Protein AF-A0A4Q2QTJ3-F1 (afdb_monomer_lite)

Secondary structure (DSSP, 8-state):
-HHHHHHHHHHHHHHHHHHHHHHHHHHHHHHTTTSTT-------HHHHHHHHHHHHHHHHHHHH--

Radius of gyration: 16.82 Å; chains: 1; bounding box: 41×13×51 Å

Structure (mmCIF, N/CA/C/O backbone):
data_AF-A0A4Q2QTJ3-F1
#
_entry.id   AF-A0A4Q2QTJ3-F1
#
loop_
_atom_site.group_PDB
_atom_site.id
_atom_site.type_symbol
_atom_site.label_atom_id
_atom_site.label_alt_id
_atom_site.label_comp_id
_atom_site.label_asym_id
_atom_site.label_entity_id
_atom_site.label_seq_id
_atom_site.pdbx_PDB_ins_code
_atom_site.Cartn_x
_atom_site.Cartn_y
_atom_site.Cartn_z
_atom_site.occupancy
_atom_site.B_iso_or_equiv
_atom_site.auth_seq_id
_atom_site.auth_comp_id
_atom_site.auth_asym_id
_atom_site.auth_atom_id
_atom_site.pdbx_PDB_model_num
ATOM 1 N N . MET A 1 1 ? 21.928 1.353 -23.328 1.00 63.31 1 MET A N 1
ATOM 2 C CA . MET A 1 1 ? 22.149 0.821 -21.952 1.00 63.31 1 MET A CA 1
ATOM 3 C C . MET A 1 1 ? 21.482 1.703 -20.905 1.00 63.31 1 MET A C 1
ATOM 5 O O . MET A 1 1 ? 20.907 1.145 -19.980 1.00 63.31 1 MET A O 1
ATOM 9 N N . LEU A 1 2 ? 21.517 3.031 -21.066 1.00 78.25 2 LEU A N 1
ATOM 10 C CA . LEU A 1 2 ? 20.827 3.984 -20.188 1.00 78.25 2 LEU A CA 1
ATOM 11 C C . LEU A 1 2 ? 19.308 3.737 -20.116 1.00 78.25 2 LEU A C 1
ATOM 13 O O . LEU A 1 2 ? 18.764 3.676 -19.024 1.00 78.25 2 LEU A O 1
ATOM 17 N N . ASP A 1 3 ? 18.660 3.395 -21.231 1.00 78.88 3 ASP A N 1
ATOM 18 C CA . ASP A 1 3 ? 17.197 3.202 -21.289 1.00 78.88 3 ASP A CA 1
ATOM 19 C C . ASP A 1 3 ? 16.690 2.043 -20.415 1.00 78.88 3 ASP A C 1
ATOM 21 O O . ASP A 1 3 ? 15.611 2.101 -19.827 1.00 78.88 3 ASP A O 1
ATOM 25 N N . LYS A 1 4 ? 17.490 0.974 -20.289 1.00 79.31 4 LYS A N 1
ATOM 26 C CA . LYS A 1 4 ? 17.165 -0.170 -19.420 1.00 79.31 4 LYS A CA 1
ATOM 27 C C . LYS A 1 4 ? 17.314 0.187 -17.942 1.00 79.31 4 LYS A C 1
ATOM 29 O O . LYS A 1 4 ? 16.554 -0.318 -17.118 1.00 79.31 4 LYS A O 1
ATOM 34 N N . LEU A 1 5 ? 18.290 1.036 -17.615 1.00 85.12 5 LEU A N 1
ATOM 35 C CA . LEU A 1 5 ? 18.484 1.541 -16.260 1.00 85.12 5 LEU A CA 1
ATOM 36 C C . LEU A 1 5 ? 17.338 2.484 -15.880 1.00 85.12 5 LEU A C 1
ATOM 38 O O . LEU A 1 5 ? 16.740 2.303 -14.824 1.00 85.12 5 LEU A O 1
ATOM 42 N N . ASP A 1 6 ? 16.960 3.402 -16.770 1.00 84.69 6 ASP A N 1
ATOM 43 C CA . ASP A 1 6 ? 15.827 4.306 -16.563 1.00 84.69 6 ASP A CA 1
ATOM 44 C C . ASP A 1 6 ? 14.509 3.540 -16.396 1.00 84.69 6 ASP A C 1
ATOM 46 O O . ASP A 1 6 ? 13.732 3.823 -15.484 1.00 84.69 6 ASP A O 1
ATOM 50 N N . ALA A 1 7 ? 14.269 2.509 -17.213 1.00 83.19 7 ALA A N 1
ATOM 51 C CA . ALA A 1 7 ? 13.100 1.643 -17.068 1.00 83.19 7 ALA A CA 1
ATOM 52 C C . ALA A 1 7 ? 13.079 0.909 -15.713 1.00 83.19 7 ALA A C 1
ATOM 54 O O . ALA A 1 7 ? 12.03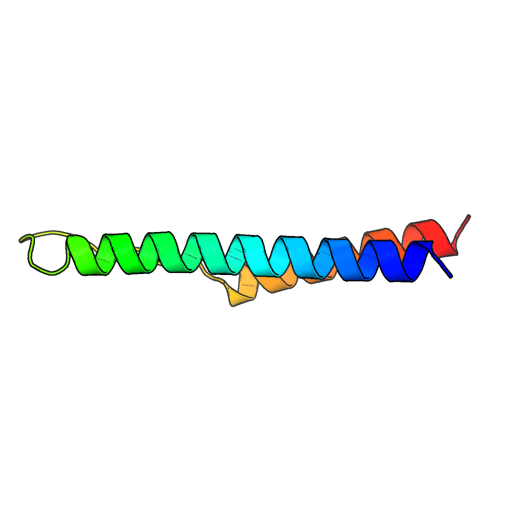6 0.848 -15.055 1.00 83.19 7 ALA A O 1
ATOM 55 N N . ALA A 1 8 ? 14.226 0.390 -15.262 1.00 83.69 8 ALA A N 1
ATOM 56 C CA . ALA A 1 8 ? 14.341 -0.279 -13.968 1.00 83.69 8 ALA A CA 1
ATOM 57 C C . ALA A 1 8 ? 14.110 0.684 -12.791 1.00 83.69 8 ALA A C 1
ATOM 59 O O . ALA A 1 8 ? 13.411 0.332 -11.838 1.00 83.69 8 ALA A O 1
ATOM 60 N N . LEU A 1 9 ? 14.650 1.904 -12.861 1.00 89.50 9 LEU A N 1
ATOM 61 C CA . LEU A 1 9 ? 14.452 2.935 -11.840 1.00 89.50 9 LEU A CA 1
ATOM 62 C C . LEU A 1 9 ? 12.990 3.394 -11.776 1.00 89.50 9 LEU A C 1
ATOM 64 O O . LEU A 1 9 ? 12.437 3.515 -10.683 1.00 89.50 9 LEU A O 1
ATOM 68 N N . ARG A 1 10 ? 12.328 3.567 -12.927 1.00 86.88 10 ARG A N 1
ATOM 69 C CA . ARG A 1 10 ? 10.894 3.900 -12.985 1.00 86.88 10 ARG A CA 1
ATOM 70 C C . ARG A 1 10 ? 10.026 2.806 -12.368 1.00 86.88 10 ARG A C 1
ATOM 72 O O . ARG A 1 10 ? 9.147 3.117 -11.570 1.00 86.88 10 ARG A O 1
ATOM 79 N N . PHE A 1 11 ? 10.304 1.535 -12.666 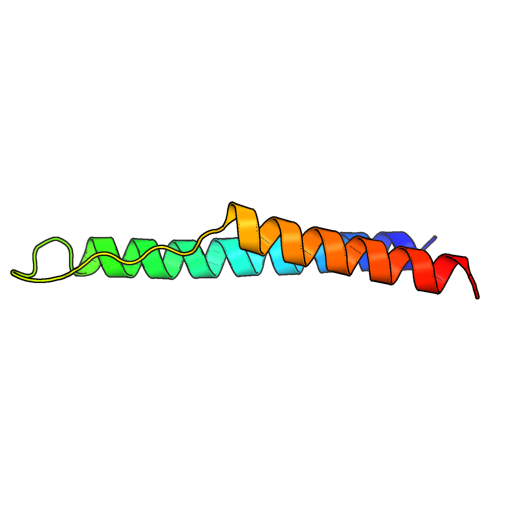1.00 87.62 11 PHE A N 1
ATOM 80 C CA . PHE A 1 11 ? 9.598 0.414 -12.039 1.00 87.62 11 PHE A CA 1
ATOM 81 C C . PHE A 1 11 ? 9.754 0.416 -10.511 1.00 87.62 11 PHE A C 1
ATOM 83 O O . PHE A 1 11 ? 8.767 0.272 -9.789 1.00 87.62 11 PHE A O 1
ATOM 90 N N . GLN A 1 12 ? 10.979 0.606 -10.007 1.00 90.69 12 GLN A N 1
ATOM 91 C CA . GLN A 1 12 ? 11.214 0.661 -8.564 1.00 90.69 12 GLN A CA 1
ATOM 92 C C . GLN A 1 12 ? 10.487 1.839 -7.912 1.00 90.69 12 GLN A C 1
ATOM 94 O O . GLN A 1 12 ? 9.884 1.663 -6.855 1.00 90.69 12 GLN A O 1
ATOM 99 N N . GLN A 1 13 ? 10.472 3.008 -8.556 1.00 92.50 13 GLN A N 1
ATOM 100 C CA . GLN A 1 13 ? 9.725 4.164 -8.068 1.00 92.50 13 GLN A CA 1
ATOM 101 C C . GLN A 1 13 ? 8.224 3.862 -7.947 1.00 92.50 13 GLN A C 1
ATOM 103 O O . GLN A 1 13 ? 7.621 4.150 -6.915 1.00 92.50 13 GLN A O 1
ATOM 108 N N . GLU A 1 14 ? 7.616 3.249 -8.965 1.00 91.12 14 GLU A N 1
ATOM 109 C CA . GLU A 1 14 ? 6.195 2.881 -8.929 1.00 91.12 14 GLU A CA 1
ATOM 110 C C . GLU A 1 14 ? 5.894 1.841 -7.839 1.00 91.12 14 GLU A C 1
ATOM 112 O O . GLU A 1 14 ? 4.904 1.970 -7.117 1.00 91.12 14 GLU A O 1
ATOM 117 N N . ALA A 1 15 ? 6.771 0.850 -7.655 1.00 91.62 15 ALA A N 1
ATOM 118 C CA . ALA A 1 15 ? 6.632 -0.145 -6.594 1.00 91.62 15 ALA A CA 1
ATOM 119 C C . ALA A 1 15 ? 6.730 0.479 -5.188 1.00 91.62 15 ALA A C 1
ATOM 121 O O . ALA A 1 15 ? 5.951 0.128 -4.296 1.00 91.62 15 ALA A O 1
ATOM 122 N N . LEU A 1 16 ? 7.659 1.421 -4.986 1.00 94.81 16 LEU A N 1
ATOM 123 C CA . LEU A 1 16 ? 7.791 2.165 -3.731 1.00 94.81 16 LEU A CA 1
ATOM 124 C C . LEU A 1 16 ? 6.559 3.033 -3.457 1.00 94.81 16 LEU A C 1
ATOM 126 O O . LEU A 1 16 ? 6.058 3.025 -2.334 1.00 94.81 16 LEU A O 1
ATOM 130 N N . ASN A 1 17 ? 6.028 3.707 -4.478 1.00 94.50 17 ASN A N 1
ATOM 131 C CA . ASN A 1 17 ? 4.808 4.507 -4.358 1.00 94.50 17 ASN A CA 1
ATOM 132 C C . ASN A 1 17 ? 3.600 3.640 -3.972 1.00 94.50 17 ASN A C 1
ATOM 134 O O . ASN A 1 17 ? 2.860 3.984 -3.053 1.00 94.50 17 ASN A O 1
ATOM 138 N N . LEU A 1 18 ? 3.427 2.483 -4.619 1.00 94.06 18 LEU A N 1
ATOM 139 C CA . LEU A 1 18 ? 2.341 1.553 -4.299 1.00 94.06 18 LEU A CA 1
ATOM 140 C C . LEU A 1 18 ? 2.459 1.020 -2.862 1.00 94.06 18 LEU A C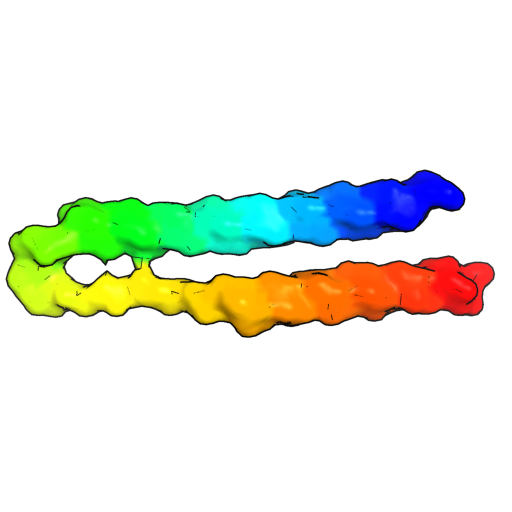 1
ATOM 142 O O . LEU A 1 18 ? 1.465 0.880 -2.147 1.00 94.06 18 LEU A O 1
ATOM 146 N N . ARG A 1 19 ? 3.688 0.751 -2.406 1.00 94.44 19 ARG A N 1
ATOM 147 C CA . ARG A 1 19 ? 3.940 0.353 -1.019 1.00 94.44 19 ARG A CA 1
ATOM 148 C C . ARG A 1 19 ? 3.602 1.481 -0.045 1.00 94.44 19 ARG A C 1
ATOM 150 O O . ARG A 1 19 ? 2.977 1.197 0.972 1.00 94.44 19 ARG A O 1
ATOM 157 N N . ALA A 1 20 ? 3.996 2.718 -0.341 1.00 96.38 20 ALA A N 1
ATOM 158 C CA . ALA A 1 20 ? 3.67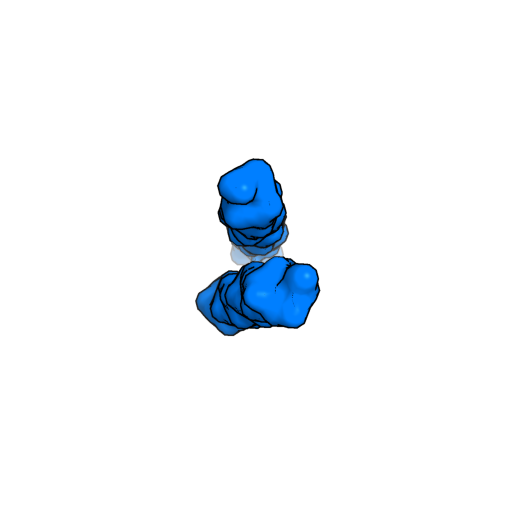5 3.880 0.486 1.00 96.38 20 ALA A CA 1
ATOM 159 C C . ALA A 1 20 ? 2.156 4.064 0.615 1.00 96.38 20 ALA A C 1
ATOM 161 O O . ALA A 1 20 ? 1.647 4.151 1.728 1.00 96.38 20 ALA A O 1
ATOM 162 N N . GLN A 1 21 ? 1.424 3.967 -0.496 1.00 94.62 21 GLN A N 1
ATOM 163 C CA . GLN A 1 21 ? -0.037 4.039 -0.502 1.00 94.62 21 GLN A CA 1
ATOM 164 C C . GLN A 1 21 ? -0.677 2.955 0.378 1.00 94.62 21 GLN A C 1
ATOM 166 O O . GLN A 1 21 ? -1.607 3.220 1.138 1.00 94.62 21 GLN A O 1
ATOM 171 N N . ARG A 1 22 ? -0.158 1.721 0.332 1.00 95.62 22 ARG A N 1
ATOM 172 C CA . ARG A 1 22 ? -0.637 0.658 1.224 1.00 95.62 22 ARG A CA 1
ATOM 173 C C . ARG A 1 22 ? -0.346 0.967 2.692 1.00 95.62 22 ARG A C 1
ATOM 175 O O . ARG A 1 22 ? -1.182 0.686 3.544 1.00 95.62 22 ARG A O 1
ATOM 182 N N . GLN A 1 23 ? 0.823 1.527 2.998 1.00 96.50 23 GLN A N 1
ATOM 183 C CA . GLN A 1 23 ? 1.159 1.923 4.367 1.00 96.50 23 GLN A CA 1
ATOM 184 C C . GLN A 1 23 ? 0.221 3.014 4.888 1.00 96.50 23 GLN A C 1
ATOM 186 O O . GLN A 1 23 ? -0.180 2.940 6.042 1.00 96.50 23 GLN A O 1
ATOM 191 N N . GLU A 1 24 ? -0.194 3.964 4.050 1.00 95.56 24 GLU A N 1
ATOM 192 C CA . GLU A 1 24 ? -1.194 4.971 4.428 1.00 95.56 24 GLU A CA 1
ATOM 193 C C . GLU A 1 24 ? -2.547 4.339 4.764 1.00 95.56 24 GLU A C 1
ATOM 195 O O . GLU A 1 24 ? -3.149 4.675 5.781 1.00 95.56 24 GLU A O 1
ATOM 200 N N . VAL A 1 25 ? -3.004 3.377 3.957 1.00 95.38 25 VAL A N 1
ATOM 201 C CA . VAL A 1 25 ? -4.249 2.644 4.232 1.00 95.38 25 VAL A CA 1
ATOM 202 C C . VAL A 1 25 ? -4.147 1.850 5.535 1.00 95.38 25 VAL A C 1
ATOM 204 O O . VAL A 1 25 ? -5.059 1.896 6.357 1.00 95.38 25 VAL A O 1
ATOM 207 N N . LEU A 1 26 ? -3.024 1.165 5.767 1.00 95.56 26 LEU A N 1
ATOM 208 C CA . LEU A 1 26 ? -2.781 0.451 7.021 1.00 95.56 26 LEU A CA 1
ATOM 209 C C . LEU A 1 26 ? -2.737 1.407 8.217 1.00 95.56 26 LEU A C 1
ATOM 211 O O . LEU A 1 26 ? -3.355 1.121 9.238 1.00 95.56 26 LEU A O 1
ATOM 215 N N . ALA A 1 27 ? -2.064 2.551 8.090 1.00 96.75 27 ALA A N 1
ATOM 216 C CA . ALA A 1 27 ? -2.011 3.569 9.132 1.00 96.75 27 ALA A CA 1
ATOM 217 C C . ALA A 1 27 ? -3.405 4.130 9.440 1.00 96.75 27 ALA A C 1
ATOM 219 O O . ALA A 1 27 ? -3.757 4.274 10.607 1.00 96.75 27 ALA A O 1
ATOM 220 N N . ALA A 1 28 ? -4.228 4.376 8.416 1.00 95.69 28 ALA A N 1
ATOM 221 C CA . ALA A 1 28 ? -5.613 4.799 8.587 1.00 95.69 28 ALA A CA 1
ATOM 222 C C . ALA A 1 28 ? -6.462 3.724 9.279 1.00 95.69 28 ALA A C 1
ATOM 224 O O . ALA A 1 28 ? -7.243 4.054 10.171 1.00 95.69 28 ALA A O 1
ATOM 225 N N . ASN A 1 29 ? -6.285 2.447 8.927 1.00 96.19 29 ASN A N 1
ATOM 226 C CA . ASN A 1 29 ? -6.971 1.352 9.608 1.00 96.19 29 ASN A CA 1
ATOM 227 C C . ASN A 1 29 ? -6.567 1.263 11.081 1.00 96.19 29 ASN A C 1
ATOM 229 O O . ASN A 1 29 ? -7.434 1.094 11.926 1.00 96.19 29 ASN A O 1
ATOM 233 N N . ILE A 1 30 ? -5.272 1.396 11.389 1.00 96.19 30 ILE A N 1
ATOM 234 C CA . ILE A 1 30 ? -4.758 1.371 12.765 1.00 96.19 30 ILE A CA 1
ATOM 235 C C . ILE A 1 30 ? -5.299 2.566 13.555 1.00 96.19 30 ILE A C 1
ATOM 237 O O . ILE A 1 30 ? -5.790 2.391 14.663 1.00 96.19 30 ILE A O 1
ATOM 241 N N . ALA A 1 31 ? -5.273 3.768 12.973 1.00 96.25 31 ALA A N 1
ATOM 242 C CA . ALA A 1 31 ? -5.770 4.980 13.619 1.00 96.25 31 ALA A CA 1
ATOM 243 C C . ALA A 1 31 ? -7.273 4.916 13.939 1.00 96.25 31 ALA A C 1
ATOM 245 O O . ALA A 1 31 ? -7.714 5.510 14.918 1.00 96.25 31 ALA A O 1
ATOM 246 N N . ASN A 1 32 ? -8.053 4.196 13.129 1.00 95.00 32 ASN A N 1
ATOM 247 C CA . ASN A 1 32 ? -9.493 4.031 13.325 1.00 95.00 32 ASN A CA 1
ATOM 248 C C . ASN A 1 32 ? -9.875 2.658 13.906 1.00 95.00 32 ASN A C 1
ATOM 250 O O . ASN A 1 32 ? -11.065 2.360 13.994 1.00 95.00 32 ASN A O 1
ATOM 254 N N . ALA A 1 33 ? -8.907 1.827 14.311 1.00 94.69 33 ALA A N 1
ATOM 255 C CA . ALA A 1 33 ? -9.158 0.455 14.761 1.00 94.69 33 ALA A CA 1
ATOM 256 C C . ALA A 1 33 ? -10.111 0.396 15.965 1.00 94.69 33 ALA A C 1
ATOM 258 O O . ALA A 1 33 ? -10.934 -0.512 16.054 1.00 94.69 33 ALA A O 1
ATOM 259 N N . ASP A 1 34 ? -10.051 1.406 16.834 1.00 94.31 34 ASP A N 1
ATOM 260 C CA . ASP A 1 34 ? -10.884 1.509 18.035 1.00 94.31 34 ASP A CA 1
ATOM 261 C C . ASP A 1 34 ? -12.203 2.269 17.802 1.00 94.31 34 ASP A C 1
ATOM 263 O O . ASP A 1 34 ? -12.953 2.525 18.743 1.00 94.31 34 ASP A O 1
ATOM 267 N N . THR A 1 35 ? -12.515 2.648 16.557 1.00 94.88 35 THR A N 1
ATOM 268 C 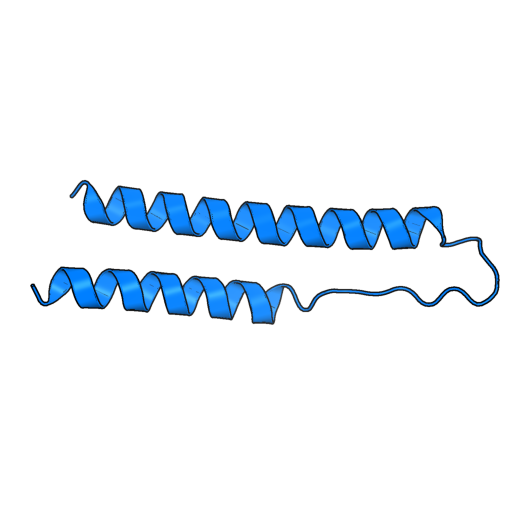CA . THR A 1 35 ? -13.759 3.359 16.227 1.00 94.88 35 THR A CA 1
ATOM 269 C C . THR A 1 35 ? -14.888 2.353 15.962 1.00 94.88 35 THR A C 1
ATOM 271 O O . THR A 1 35 ? -14.816 1.605 14.981 1.00 94.88 35 THR A O 1
ATOM 274 N N . PRO A 1 36 ? -15.967 2.319 16.776 1.00 93.44 36 PRO A N 1
ATOM 275 C CA . PRO A 1 36 ? -17.074 1.389 16.562 1.00 93.44 36 PRO A CA 1
ATOM 276 C C . PRO A 1 36 ? -17.702 1.554 15.173 1.00 93.44 36 PRO A C 1
ATOM 278 O O . PRO A 1 36 ? -18.046 2.659 14.760 1.00 93.44 36 PRO A O 1
ATOM 281 N N . GLY A 1 37 ? -17.871 0.442 14.454 1.00 92.12 37 GLY A N 1
ATOM 282 C CA . GLY A 1 37 ? -18.453 0.430 13.107 1.00 92.12 37 GLY A CA 1
ATOM 283 C C . GLY A 1 37 ? -17.483 0.779 11.970 1.00 92.12 37 GLY A C 1
ATOM 284 O O . GLY A 1 37 ? -17.903 0.782 10.812 1.00 92.12 37 GLY A O 1
ATOM 285 N N . TYR A 1 38 ? -16.202 1.037 12.255 1.00 94.19 38 TYR A N 1
ATOM 286 C CA . TYR A 1 38 ? -15.195 1.249 11.216 1.00 94.19 38 TYR A CA 1
ATOM 287 C C . TYR A 1 38 ? -14.891 -0.045 10.443 1.00 94.19 38 TYR A C 1
ATOM 289 O O . TYR A 1 38 ? -14.714 -1.114 11.027 1.00 94.19 38 TYR A O 1
ATOM 297 N N . GLN A 1 39 ? -14.809 0.056 9.113 1.00 94.50 39 GLN A N 1
ATOM 298 C CA . GLN A 1 39 ? -14.455 -1.053 8.225 1.00 94.50 39 GLN A CA 1
ATOM 299 C C . GLN A 1 39 ? -13.071 -0.816 7.631 1.00 94.50 39 GLN A C 1
ATOM 301 O O . GLN A 1 39 ? -12.867 0.133 6.868 1.00 94.50 39 GLN A O 1
ATOM 306 N N . ALA A 1 40 ? -12.137 -1.703 7.970 1.00 93.69 40 ALA A N 1
ATOM 307 C CA . ALA A 1 40 ? -10.787 -1.669 7.434 1.00 93.69 40 ALA A CA 1
ATOM 308 C C . ALA A 1 40 ? -10.792 -1.851 5.911 1.00 93.69 40 ALA A C 1
ATOM 310 O O . ALA A 1 40 ? -11.555 -2.648 5.359 1.00 93.69 40 ALA A O 1
ATOM 311 N N . ARG A 1 41 ? -9.915 -1.112 5.233 1.00 93.12 41 ARG A N 1
ATOM 312 C CA . ARG A 1 41 ? -9.725 -1.182 3.780 1.00 93.12 41 ARG A CA 1
ATOM 313 C C . ARG A 1 41 ? -8.355 -1.772 3.475 1.00 93.12 41 ARG A C 1
ATOM 315 O O . ARG A 1 41 ? -7.424 -1.574 4.242 1.00 93.12 41 ARG A O 1
ATOM 322 N N . ASP A 1 42 ? -8.199 -2.465 2.357 1.00 91.81 42 ASP A N 1
ATOM 323 C CA . ASP A 1 42 ? -6.873 -2.829 1.847 1.00 91.81 42 ASP A CA 1
ATOM 324 C C . ASP A 1 42 ? -6.849 -2.653 0.331 1.00 91.81 42 ASP A C 1
ATOM 326 O O . ASP A 1 42 ? -7.888 -2.617 -0.334 1.00 91.81 42 ASP A O 1
ATOM 330 N N . ILE A 1 43 ? -5.642 -2.520 -0.198 1.00 89.94 43 ILE A N 1
ATOM 331 C CA . ILE A 1 43 ? -5.373 -2.493 -1.627 1.00 89.94 43 ILE A CA 1
ATOM 332 C C . ILE A 1 43 ? -4.835 -3.873 -1.991 1.00 89.94 43 ILE A C 1
ATOM 334 O O . ILE A 1 43 ? -3.947 -4.390 -1.308 1.00 89.94 43 ILE A O 1
ATOM 338 N N . ASP A 1 44 ? -5.316 -4.461 -3.089 1.00 93.69 44 ASP A N 1
ATOM 339 C CA . ASP A 1 44 ? -4.707 -5.675 -3.637 1.00 93.69 44 ASP A CA 1
ATOM 340 C C . ASP A 1 44 ? -3.343 -5.342 -4.263 1.00 93.69 44 ASP A C 1
ATOM 342 O O . ASP A 1 44 ? -3.182 -5.160 -5.472 1.00 93.69 44 ASP A O 1
ATOM 346 N N . PHE A 1 45 ? -2.343 -5.238 -3.392 1.00 90.56 45 PHE A N 1
ATOM 347 C CA . PHE A 1 45 ? -0.976 -4.889 -3.745 1.00 90.56 45 PHE A CA 1
ATOM 348 C C . PHE A 1 45 ? -0.379 -5.856 -4.764 1.00 90.56 45 PHE A C 1
ATOM 350 O O . PHE A 1 45 ? 0.368 -5.432 -5.639 1.00 90.56 45 PHE A O 1
ATOM 357 N N . ALA A 1 46 ? -0.695 -7.150 -4.666 1.00 91.31 46 ALA A N 1
ATOM 358 C CA . ALA A 1 46 ? -0.141 -8.151 -5.568 1.00 91.31 46 ALA A CA 1
ATOM 359 C C . ALA A 1 46 ? -0.653 -7.931 -6.996 1.00 91.31 46 ALA A C 1
ATOM 361 O O . ALA A 1 46 ? 0.135 -7.927 -7.948 1.00 91.31 46 ALA A O 1
ATOM 362 N N . SER A 1 47 ? -1.957 -7.688 -7.138 1.00 93.69 47 SER A N 1
ATOM 363 C CA . SER A 1 47 ? -2.568 -7.382 -8.429 1.00 93.69 47 SER A CA 1
ATOM 364 C C . SER A 1 47 ? -2.074 -6.052 -8.997 1.00 93.69 47 SER A C 1
ATOM 366 O O . SER A 1 47 ? -1.704 -5.992 -10.171 1.00 93.69 47 SER A O 1
ATOM 368 N N . GLU A 1 48 ? -1.998 -4.998 -8.183 1.00 91.88 48 GLU A N 1
ATOM 369 C CA . GLU A 1 48 ? -1.522 -3.683 -8.632 1.00 91.88 48 GLU A CA 1
ATOM 370 C C . GLU A 1 48 ? -0.032 -3.694 -9.008 1.00 91.88 48 GLU A C 1
ATOM 372 O O . GLU A 1 48 ? 0.351 -3.184 -10.064 1.00 91.88 48 GLU A O 1
ATOM 377 N N . LEU A 1 49 ? 0.814 -4.371 -8.226 1.00 90.69 49 LEU A N 1
ATOM 378 C CA . LEU A 1 49 ? 2.234 -4.524 -8.543 1.00 90.69 49 LEU A CA 1
ATOM 379 C C . LEU A 1 49 ? 2.428 -5.314 -9.843 1.00 90.69 49 LEU A C 1
ATOM 381 O O . LEU A 1 49 ? 3.280 -4.971 -10.663 1.00 90.69 49 LEU A O 1
ATOM 385 N N . LYS A 1 50 ? 1.611 -6.348 -10.076 1.00 91.56 50 LYS A N 1
ATOM 386 C CA . LYS A 1 50 ? 1.642 -7.113 -11.326 1.00 91.56 50 LYS A CA 1
ATOM 387 C C . LYS A 1 50 ? 1.284 -6.242 -12.533 1.00 91.56 50 LYS A C 1
ATOM 389 O O . LYS A 1 50 ? 1.943 -6.370 -13.566 1.00 91.56 50 LYS A O 1
ATOM 394 N N . LYS A 1 51 ? 0.305 -5.337 -12.409 1.00 90.69 51 LYS A N 1
ATOM 395 C CA . LYS A 1 51 ? -0.052 -4.369 -13.466 1.00 90.69 51 LYS A CA 1
ATOM 396 C C . LYS A 1 51 ? 1.089 -3.390 -13.753 1.00 90.69 51 LYS A C 1
ATOM 398 O O . LYS A 1 51 ? 1.371 -3.102 -14.915 1.00 90.69 51 LYS A O 1
ATOM 403 N N . VAL A 1 52 ? 1.761 -2.894 -12.713 1.00 87.38 52 VAL A N 1
ATOM 404 C CA . VAL A 1 52 ? 2.963 -2.045 -12.829 1.00 87.38 52 VAL A CA 1
ATOM 405 C C . VAL A 1 52 ? 4.098 -2.800 -13.537 1.00 87.38 52 VAL A C 1
ATOM 407 O O . VAL A 1 52 ? 4.700 -2.294 -14.481 1.00 87.38 52 VAL A O 1
ATOM 410 N N . MET A 1 53 ? 4.330 -4.063 -13.170 1.00 86.56 53 MET A N 1
ATOM 411 C CA . M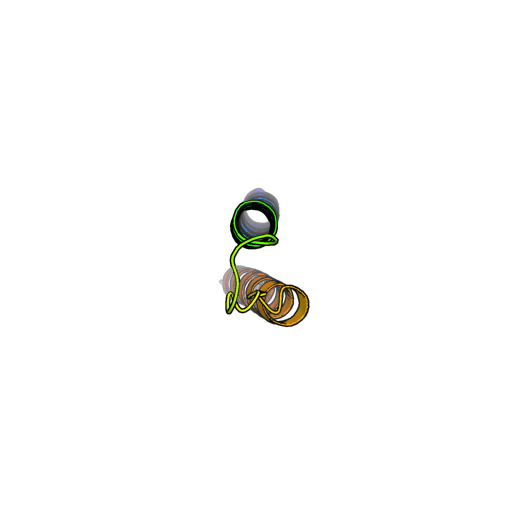ET A 1 53 ? 5.356 -4.910 -13.789 1.00 86.56 53 MET A CA 1
ATOM 412 C C . MET A 1 53 ? 5.054 -5.258 -15.256 1.00 86.56 53 MET A C 1
ATOM 414 O O . MET A 1 53 ? 5.976 -5.395 -16.061 1.00 86.56 53 MET A O 1
ATOM 418 N N . GLN A 1 54 ? 3.780 -5.435 -15.618 1.00 87.25 54 GLN A N 1
ATOM 419 C CA . GLN A 1 54 ? 3.369 -5.624 -17.013 1.00 87.25 54 GLN A CA 1
ATOM 420 C C . GLN A 1 54 ? 3.644 -4.359 -17.834 1.00 87.25 54 GLN A C 1
ATOM 422 O O . GLN A 1 54 ? 4.383 -4.441 -18.811 1.00 87.25 54 GLN A O 1
ATOM 427 N N . ARG A 1 55 ? 3.214 -3.184 -17.354 1.00 83.19 55 ARG A N 1
ATOM 428 C CA . ARG A 1 55 ? 3.517 -1.891 -17.995 1.00 83.19 55 ARG A CA 1
ATOM 429 C C . ARG A 1 55 ? 5.014 -1.650 -18.195 1.00 83.19 55 ARG A C 1
ATOM 431 O O . ARG A 1 55 ? 5.420 -1.202 -19.264 1.00 83.19 55 ARG A O 1
ATOM 438 N N . GLY A 1 56 ? 5.842 -1.967 -17.196 1.00 78.00 56 GLY A N 1
ATOM 439 C CA . GLY A 1 56 ? 7.299 -1.829 -17.303 1.00 78.00 56 GLY A CA 1
ATOM 440 C C . GLY A 1 56 ? 7.926 -2.744 -18.367 1.00 78.00 56 GLY A C 1
ATOM 441 O O . GLY A 1 56 ? 8.870 -2.346 -19.054 1.00 78.00 56 GLY A O 1
ATOM 442 N N . ARG A 1 57 ? 7.380 -3.954 -18.562 1.00 76.88 57 ARG A N 1
ATOM 443 C CA . ARG A 1 57 ? 7.809 -4.873 -19.633 1.00 76.88 57 ARG A CA 1
ATOM 444 C C . ARG A 1 57 ? 7.372 -4.410 -21.018 1.00 76.88 57 ARG A C 1
ATOM 446 O O . ARG A 1 57 ? 8.171 -4.495 -21.952 1.00 76.88 57 ARG A O 1
ATOM 453 N N . ASP A 1 58 ? 6.155 -3.895 -21.140 1.00 77.69 58 ASP A N 1
ATOM 454 C CA . ASP A 1 58 ? 5.633 -3.376 -22.406 1.00 77.69 58 ASP A CA 1
ATOM 455 C C . ASP A 1 58 ? 6.450 -2.158 -22.864 1.00 77.69 58 ASP A C 1
ATOM 457 O O . ASP A 1 58 ? 6.889 -2.100 -24.012 1.00 77.69 58 ASP A O 1
ATOM 461 N N . ALA A 1 59 ? 6.784 -1.255 -21.932 1.00 70.50 59 ALA A N 1
ATOM 462 C CA . ALA A 1 59 ? 7.662 -0.107 -22.174 1.00 70.50 59 ALA A CA 1
ATOM 463 C C . ALA A 1 59 ? 9.084 -0.510 -22.612 1.00 70.50 59 ALA A C 1
ATOM 465 O O . ALA A 1 59 ? 9.706 0.175 -23.418 1.00 70.50 59 ALA A O 1
ATOM 466 N N . THR A 1 60 ? 9.599 -1.640 -22.121 1.00 68.81 60 THR A N 1
ATOM 467 C CA . THR A 1 60 ? 10.918 -2.148 -22.532 1.00 68.81 60 THR A CA 1
ATOM 468 C C . THR A 1 60 ? 10.876 -2.792 -23.924 1.00 68.81 60 THR A C 1
ATOM 470 O O . THR A 1 60 ? 11.847 -2.700 -24.672 1.00 68.81 60 THR A O 1
ATOM 473 N N . SER A 1 61 ? 9.757 -3.426 -24.293 1.00 68.44 61 SER A N 1
ATOM 474 C CA . SER A 1 61 ? 9.601 -4.083 -25.600 1.00 68.44 61 SER A CA 1
ATOM 475 C C . SER A 1 61 ? 9.448 -3.087 -26.747 1.00 68.44 61 SER A C 1
ATOM 477 O O . SER A 1 61 ? 9.993 -3.325 -27.820 1.00 68.44 61 SER A O 1
ATOM 479 N N . VAL A 1 62 ? 8.763 -1.958 -26.528 1.00 64.94 62 VAL A N 1
ATOM 480 C CA . VAL A 1 62 ? 8.630 -0.910 -27.558 1.00 64.94 62 VAL A CA 1
ATOM 481 C C . VAL A 1 62 ? 9.966 -0.239 -27.884 1.00 64.94 62 VAL A C 1
ATOM 483 O O . VAL A 1 62 ? 10.237 0.011 -29.050 1.00 64.94 62 VAL A O 1
ATOM 486 N N . VAL A 1 63 ? 10.832 -0.030 -26.887 1.00 66.75 63 VAL A N 1
ATOM 487 C CA . VAL A 1 63 ? 12.181 0.541 -27.081 1.00 66.75 63 VAL A CA 1
ATOM 488 C C . VAL A 1 63 ? 13.123 -0.443 -27.786 1.00 66.75 63 VAL A C 1
ATOM 490 O O . VAL A 1 63 ? 14.078 -0.031 -28.427 1.00 66.75 63 VAL A O 1
ATOM 493 N N . ALA A 1 64 ? 12.873 -1.752 -27.689 1.00 62.62 64 ALA A N 1
ATOM 494 C CA . ALA A 1 64 ? 13.685 -2.769 -28.360 1.00 62.62 64 ALA A CA 1
ATOM 495 C C . ALA A 1 64 ? 13.345 -2.952 -29.853 1.00 62.62 64 ALA A C 1
ATOM 497 O O . ALA A 1 64 ? 14.105 -3.615 -30.558 1.00 62.62 64 ALA A O 1
ATOM 498 N N . LEU A 1 65 ? 12.208 -2.419 -30.318 1.00 61.44 65 LEU A N 1
ATOM 499 C CA . LEU A 1 65 ? 11.726 -2.552 -31.699 1.00 61.44 65 LEU A CA 1
ATOM 500 C C . LEU A 1 65 ? 12.051 -1.336 -32.591 1.00 61.44 65 LEU A C 1
ATOM 502 O O . LEU A 1 65 ? 11.788 -1.391 -33.792 1.00 61.44 65 LEU A O 1
ATOM 506 N N . THR A 1 66 ? 12.576 -0.257 -32.009 1.00 55.16 66 THR A N 1
ATOM 507 C CA . THR A 1 66 ? 12.971 1.003 -32.668 1.00 55.16 66 THR A CA 1
ATOM 508 C C . THR A 1 66 ? 14.480 1.148 -32.701 1.00 55.16 66 THR A C 1
ATOM 510 O O . THR A 1 66 ? 15.006 1.572 -33.752 1.00 55.16 66 THR A O 1
#

pLDDT: mean 87.06, std 10.42, range [55.16, 96.75]

Foldseek 3Di:
DVQLVVLVVVLVVVLVVLVVVQVVLVVVCVVCVPPPPDDRDGDPSVVVNVVSVVVSVVSVVVVVVD

Sequence (66 aa):
MLDKLDAALRFQQEALNLRAQRQEVLAANIANADTPGYQARDIDFASELKKVMQRGRDATSVVALT